Protein AF-A0A9X2E7C3-F1 (afdb_monomer_lite)

Structure (mmCIF, N/CA/C/O backbone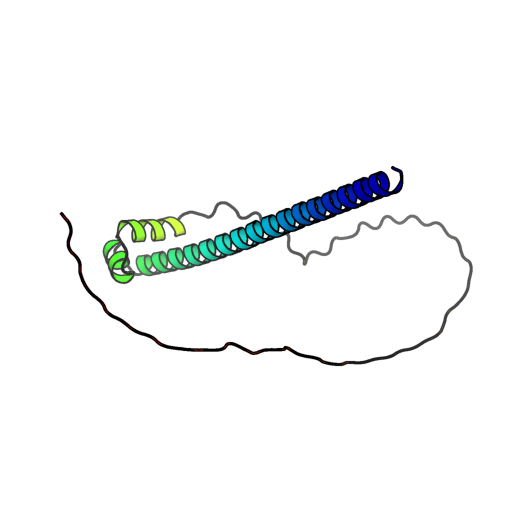):
data_AF-A0A9X2E7C3-F1
#
_entry.id   AF-A0A9X2E7C3-F1
#
loop_
_atom_site.group_PDB
_atom_site.id
_atom_site.type_symbol
_atom_site.label_atom_id
_atom_site.label_alt_id
_atom_site.label_comp_id
_atom_site.label_asym_id
_atom_site.label_entity_id
_atom_site.label_seq_id
_atom_site.pdbx_PDB_ins_code
_atom_site.Cartn_x
_atom_site.Cartn_y
_atom_site.Cartn_z
_atom_site.occupancy
_atom_site.B_iso_or_equiv
_atom_site.auth_seq_id
_atom_site.auth_comp_id
_atom_site.auth_asym_id
_atom_site.auth_atom_id
_atom_site.pdbx_PDB_model_num
ATOM 1 N N . MET A 1 1 ? 36.078 7.962 -41.215 1.00 66.06 1 MET A N 1
ATOM 2 C CA . MET A 1 1 ? 34.659 8.381 -41.100 1.00 66.06 1 MET A CA 1
ATOM 3 C C . MET A 1 1 ? 33.688 7.210 -40.888 1.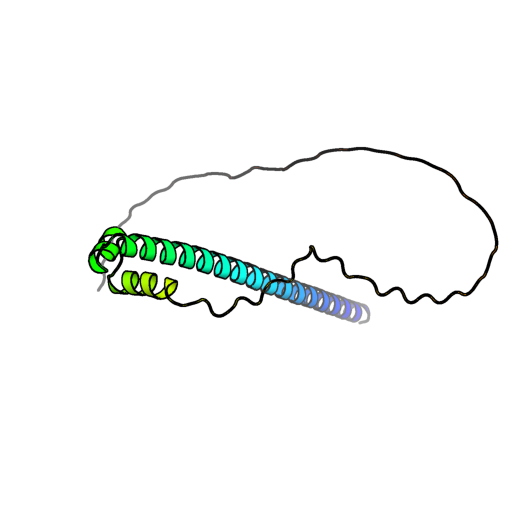00 66.06 1 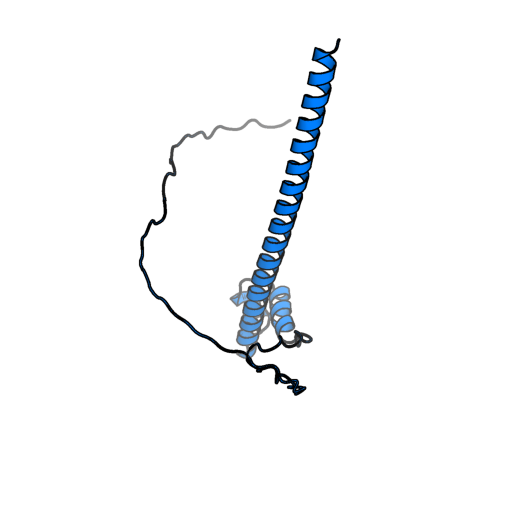MET A C 1
ATOM 5 O O . MET A 1 1 ? 33.026 7.190 -39.861 1.00 66.06 1 MET A O 1
ATOM 9 N N . LYS A 1 2 ? 33.654 6.184 -41.759 1.00 87.81 2 LYS A N 1
ATOM 10 C CA . LYS A 1 2 ? 32.700 5.048 -41.667 1.00 87.81 2 LYS A CA 1
ATOM 11 C C . LYS A 1 2 ? 32.696 4.280 -40.326 1.00 87.81 2 LYS A C 1
ATOM 13 O O . LYS A 1 2 ? 31.639 3.864 -39.873 1.00 87.81 2 LYS A O 1
ATOM 18 N N . ALA A 1 3 ? 33.849 4.109 -39.670 1.00 92.56 3 ALA A N 1
ATOM 19 C CA . ALA A 1 3 ? 33.927 3.402 -38.384 1.00 92.56 3 ALA A CA 1
ATOM 20 C C . ALA A 1 3 ? 33.250 4.161 -37.226 1.00 92.56 3 ALA A C 1
ATOM 22 O O . ALA A 1 3 ? 32.515 3.556 -36.455 1.00 92.56 3 ALA A O 1
ATOM 23 N N . ARG A 1 4 ? 33.434 5.488 -37.149 1.00 96.25 4 ARG A N 1
ATOM 24 C CA . ARG A 1 4 ? 32.830 6.338 -36.106 1.00 96.25 4 ARG A CA 1
ATOM 25 C C . ARG A 1 4 ? 31.307 6.416 -36.232 1.00 96.25 4 ARG A C 1
ATOM 27 O O . ARG A 1 4 ? 30.621 6.399 -35.223 1.00 96.25 4 ARG A O 1
ATOM 34 N N . VAL A 1 5 ? 30.787 6.427 -37.461 1.00 96.31 5 VAL A N 1
ATOM 35 C CA . VAL A 1 5 ? 29.336 6.396 -37.722 1.00 96.31 5 VAL A CA 1
ATOM 36 C C . VAL A 1 5 ? 28.714 5.076 -37.251 1.00 96.31 5 VAL A C 1
ATOM 38 O O . VAL A 1 5 ? 27.672 5.083 -36.605 1.00 96.31 5 VAL A O 1
ATOM 41 N N . ARG A 1 6 ? 29.370 3.934 -37.505 1.00 96.75 6 ARG A N 1
ATOM 42 C CA . ARG A 1 6 ? 28.900 2.636 -36.987 1.00 96.75 6 ARG A CA 1
ATOM 43 C C . ARG A 1 6 ? 28.908 2.587 -35.463 1.00 96.75 6 ARG A C 1
ATOM 45 O O . ARG A 1 6 ? 27.967 2.061 -34.882 1.00 96.75 6 ARG A O 1
ATOM 52 N N . GLU A 1 7 ? 29.947 3.136 -34.841 1.00 97.44 7 GLU A N 1
ATOM 53 C CA . GLU A 1 7 ? 30.038 3.203 -33.382 1.00 97.44 7 GLU A CA 1
ATOM 54 C C . GLU A 1 7 ? 28.918 4.059 -32.787 1.00 97.44 7 GLU A C 1
ATOM 56 O O . GLU A 1 7 ? 28.242 3.628 -31.860 1.00 97.44 7 GLU A O 1
ATOM 61 N N . PHE A 1 8 ? 28.640 5.217 -33.390 1.00 97.75 8 PHE A N 1
ATOM 62 C CA . PHE A 1 8 ? 27.513 6.062 -33.001 1.00 97.75 8 PHE A CA 1
ATOM 63 C C . PHE A 1 8 ? 26.176 5.307 -33.055 1.00 97.75 8 PHE A C 1
ATOM 65 O O . PHE A 1 8 ? 25.425 5.328 -32.084 1.00 97.75 8 PHE A O 1
ATOM 72 N N . HIS A 1 9 ? 25.890 4.586 -34.146 1.00 98.31 9 HIS A N 1
ATOM 73 C CA . HIS A 1 9 ? 24.648 3.813 -34.253 1.00 98.31 9 HIS A CA 1
ATOM 74 C C . HIS A 1 9 ? 24.562 2.669 -33.238 1.00 98.31 9 HIS A C 1
ATOM 76 O O . HIS A 1 9 ? 23.483 2.412 -32.708 1.00 98.31 9 HIS A O 1
ATOM 82 N N . ARG A 1 10 ? 25.681 1.998 -32.942 1.00 98.31 10 ARG A N 1
ATOM 83 C CA . ARG A 1 10 ? 25.733 0.958 -31.904 1.00 98.31 10 ARG A CA 1
ATOM 84 C C . ARG A 1 10 ? 25.452 1.535 -30.524 1.00 98.31 10 ARG A C 1
ATOM 86 O O . ARG A 1 10 ? 24.612 0.993 -29.815 1.00 98.31 10 ARG A O 1
ATOM 93 N N . ALA A 1 11 ? 26.105 2.640 -30.173 1.00 97.94 11 ALA A N 1
ATOM 94 C CA . ALA A 1 11 ? 25.882 3.325 -28.905 1.00 97.94 11 ALA A CA 1
ATOM 95 C C . ALA A 1 11 ? 24.430 3.805 -28.779 1.00 97.94 11 ALA A C 1
ATOM 97 O O . ALA A 1 11 ? 23.796 3.590 -27.752 1.00 97.94 11 ALA A O 1
ATOM 98 N N . TRP A 1 12 ? 23.871 4.380 -29.846 1.00 98.44 12 TRP A N 1
ATOM 99 C CA . TRP A 1 12 ? 22.472 4.798 -29.876 1.00 98.44 12 TRP A CA 1
ATOM 100 C C . TRP A 1 12 ? 21.510 3.621 -29.654 1.00 98.44 12 TRP A C 1
ATOM 102 O O . TRP A 1 12 ? 20.621 3.710 -28.809 1.00 98.44 12 TRP A O 1
ATOM 112 N N . ALA A 1 13 ? 21.718 2.496 -30.347 1.00 98.31 13 ALA A N 1
ATOM 113 C CA . ALA A 1 13 ? 20.899 1.297 -30.173 1.00 98.31 13 ALA A CA 1
ATOM 1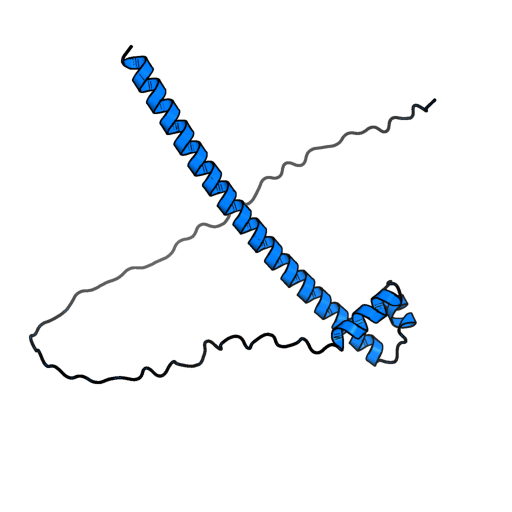14 C C . ALA A 1 13 ? 21.029 0.706 -28.759 1.00 98.31 13 ALA A C 1
ATOM 116 O O . ALA A 1 13 ? 20.032 0.283 -28.176 1.00 98.31 13 ALA A O 1
ATOM 117 N N . ALA A 1 14 ? 22.235 0.720 -28.185 1.00 98.44 14 ALA A N 1
ATOM 118 C CA . ALA A 1 14 ? 22.469 0.276 -26.815 1.00 98.44 14 ALA A CA 1
ATOM 119 C C . ALA A 1 14 ? 21.731 1.158 -25.795 1.00 98.44 14 ALA A C 1
ATOM 121 O O . ALA A 1 14 ? 21.075 0.629 -24.902 1.00 98.44 14 ALA A O 1
ATOM 122 N N . ILE A 1 15 ? 21.769 2.486 -25.956 1.00 98.31 15 ILE A N 1
ATOM 123 C CA . ILE A 1 15 ? 21.027 3.423 -25.096 1.00 98.31 15 ILE A CA 1
ATOM 124 C C . ILE A 1 15 ? 19.522 3.176 -25.202 1.00 98.31 15 ILE A C 1
ATOM 126 O O . ILE A 1 15 ? 18.839 3.120 -24.180 1.00 98.31 15 ILE A O 1
ATOM 130 N N . ALA A 1 16 ? 19.004 3.006 -26.421 1.00 98.44 16 ALA A N 1
ATOM 131 C CA . ALA A 1 16 ? 17.589 2.724 -26.635 1.00 98.44 16 ALA A CA 1
ATOM 132 C C . ALA A 1 16 ? 17.163 1.428 -25.929 1.00 98.44 16 ALA A C 1
ATOM 134 O O . ALA A 1 16 ? 16.156 1.421 -25.225 1.00 98.44 16 ALA A O 1
ATOM 135 N N . LEU A 1 17 ? 17.965 0.364 -26.043 1.00 98.56 17 LEU A N 1
ATOM 136 C CA . LEU A 1 17 ? 17.699 -0.911 -25.380 1.00 98.56 17 LEU A CA 1
ATOM 137 C C . LEU A 1 17 ? 17.697 -0.782 -23.853 1.00 98.56 17 LEU A C 1
ATOM 139 O O . LEU A 1 17 ? 16.779 -1.277 -23.201 1.00 98.56 17 LEU A O 1
ATOM 143 N N . VAL A 1 18 ? 18.702 -0.108 -23.284 1.00 98.56 18 VAL A N 1
ATOM 144 C CA . VAL A 1 18 ? 18.770 0.132 -21.835 1.00 98.56 18 VAL A CA 1
ATOM 145 C C . VAL A 1 18 ? 17.538 0.900 -21.370 1.00 98.56 18 VAL A C 1
ATOM 147 O O . VAL A 1 18 ? 16.912 0.493 -20.399 1.00 98.56 18 VAL A O 1
ATOM 150 N N . ARG A 1 19 ? 17.133 1.950 -22.091 1.00 98.62 19 ARG A N 1
ATOM 151 C CA . ARG A 1 19 ? 15.951 2.741 -21.734 1.00 98.62 19 ARG A CA 1
ATOM 152 C C . ARG A 1 19 ? 14.669 1.914 -21.762 1.00 98.62 19 ARG A C 1
ATOM 154 O O . ARG A 1 19 ? 13.923 1.950 -20.796 1.00 98.62 19 ARG A O 1
ATOM 161 N N . THR A 1 20 ? 14.451 1.118 -22.809 1.00 98.56 20 THR A N 1
ATOM 162 C CA . THR A 1 20 ? 13.288 0.220 -22.881 1.00 98.56 20 THR A CA 1
ATOM 163 C C . THR A 1 20 ? 13.267 -0.794 -21.739 1.00 98.56 20 THR A C 1
ATOM 165 O O . THR A 1 20 ? 12.196 -1.105 -21.225 1.00 98.56 20 THR A O 1
ATOM 168 N N . ASN A 1 21 ? 14.427 -1.315 -21.333 1.00 98.50 21 ASN A N 1
ATOM 169 C CA . ASN A 1 21 ? 14.500 -2.220 -20.188 1.00 98.50 21 ASN A CA 1
ATOM 170 C C . ASN A 1 21 ? 14.195 -1.489 -18.877 1.00 98.50 21 ASN A C 1
ATOM 172 O O . ASN A 1 21 ? 13.374 -1.980 -18.116 1.00 98.50 21 ASN A O 1
ATOM 176 N N . CYS A 1 22 ? 14.757 -0.299 -18.654 1.00 98.38 22 CYS A N 1
ATOM 177 C CA . CYS A 1 22 ? 14.430 0.507 -17.478 1.00 98.38 22 CYS A CA 1
ATOM 178 C C . CYS A 1 22 ? 12.938 0.847 -17.406 1.00 98.38 22 CYS A C 1
ATOM 180 O O . CYS A 1 22 ? 12.342 0.702 -16.346 1.00 98.38 22 CYS A O 1
ATOM 182 N N . ASP A 1 23 ? 12.325 1.259 -18.518 1.00 98.62 23 ASP A N 1
ATOM 183 C CA . ASP A 1 23 ? 10.896 1.587 -18.559 1.00 98.62 23 ASP A CA 1
ATOM 184 C C . ASP A 1 23 ? 10.034 0.357 -18.216 1.00 98.62 23 ASP A C 1
ATOM 186 O O . ASP A 1 23 ? 9.048 0.472 -17.489 1.00 98.62 23 ASP A O 1
ATOM 190 N N . ARG A 1 24 ? 10.432 -0.836 -18.686 1.00 98.62 24 ARG A N 1
ATOM 191 C CA . ARG A 1 24 ? 9.777 -2.101 -18.321 1.00 98.62 24 ARG A CA 1
ATOM 192 C C . ARG A 1 24 ? 9.945 -2.415 -16.835 1.00 98.62 24 ARG A C 1
ATOM 194 O O . ARG A 1 24 ? 8.958 -2.703 -16.171 1.00 98.62 24 ARG A O 1
ATOM 201 N N . ASP A 1 25 ? 11.167 -2.335 -16.320 1.00 98.62 25 ASP A N 1
ATOM 202 C CA . ASP A 1 25 ? 11.463 -2.651 -14.921 1.00 98.62 25 ASP A CA 1
ATOM 203 C C . ASP A 1 25 ? 10.723 -1.698 -13.969 1.00 98.62 25 ASP A C 1
ATOM 205 O O . ASP A 1 25 ? 10.206 -2.126 -12.938 1.00 98.62 25 ASP A O 1
ATOM 209 N N . ILE A 1 26 ? 10.625 -0.413 -14.328 1.00 98.62 26 ILE A N 1
ATOM 210 C CA . ILE A 1 26 ? 9.837 0.578 -13.586 1.00 98.62 26 ILE A CA 1
ATOM 211 C C . ILE A 1 26 ? 8.362 0.180 -13.581 1.00 98.62 26 ILE A C 1
ATOM 213 O O . ILE A 1 26 ? 7.772 0.113 -12.505 1.00 98.62 26 ILE A O 1
ATOM 217 N N . ALA A 1 27 ? 7.782 -0.140 -14.741 1.00 98.50 27 ALA A N 1
ATOM 218 C CA . ALA A 1 27 ? 6.383 -0.555 -14.824 1.00 98.50 27 ALA A CA 1
ATOM 219 C C . ALA A 1 27 ? 6.101 -1.812 -13.977 1.00 98.50 27 ALA A C 1
ATOM 221 O O . ALA A 1 27 ? 5.113 -1.862 -13.242 1.00 98.50 27 ALA A O 1
ATOM 222 N N . ASP A 1 28 ? 6.998 -2.800 -14.010 1.00 98.56 28 ASP A N 1
ATOM 223 C CA . ASP A 1 28 ? 6.883 -4.022 -13.209 1.00 98.56 28 ASP A CA 1
ATOM 224 C C . AS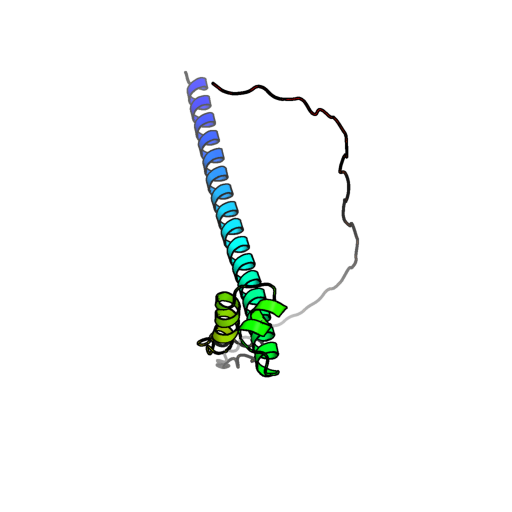P A 1 28 ? 6.971 -3.733 -11.700 1.00 98.56 28 ASP A C 1
ATOM 226 O O . ASP A 1 28 ? 6.249 -4.332 -10.896 1.00 98.56 28 ASP A O 1
ATOM 230 N N . LEU A 1 29 ? 7.854 -2.820 -11.283 1.00 98.69 29 LEU A N 1
ATOM 231 C CA . LEU A 1 29 ? 7.983 -2.413 -9.882 1.00 98.69 29 LEU A CA 1
ATOM 232 C C . LEU A 1 29 ? 6.768 -1.617 -9.404 1.00 98.69 29 LEU A C 1
ATOM 234 O O . LEU A 1 29 ? 6.281 -1.864 -8.300 1.00 98.69 29 LEU A O 1
ATOM 238 N N . GLU A 1 30 ? 6.252 -0.698 -10.216 1.00 98.75 30 GLU A N 1
ATOM 239 C CA . GLU A 1 30 ? 5.037 0.060 -9.908 1.00 98.75 30 GLU A CA 1
ATOM 240 C C . GLU A 1 30 ? 3.833 -0.869 -9.728 1.00 98.75 30 GLU A C 1
ATOM 242 O O . GLU A 1 30 ? 3.088 -0.726 -8.753 1.00 98.75 30 GLU A O 1
ATOM 247 N N . GLN A 1 31 ? 3.696 -1.876 -10.594 1.00 98.50 31 GLN A N 1
ATOM 248 C CA . GLN A 1 31 ? 2.659 -2.898 -10.479 1.00 98.50 31 GLN A CA 1
ATOM 249 C C . GLN A 1 31 ? 2.781 -3.687 -9.166 1.00 98.50 31 GLN A C 1
ATOM 251 O O . GLN A 1 31 ? 1.805 -3.810 -8.424 1.00 98.50 31 GLN A O 1
ATOM 256 N N . LYS A 1 32 ? 3.987 -4.149 -8.810 1.00 98.50 32 LYS A N 1
ATOM 257 C CA . LYS A 1 32 ? 4.229 -4.857 -7.537 1.00 98.50 32 LYS A CA 1
ATOM 258 C C . LYS A 1 32 ? 3.925 -3.987 -6.320 1.00 98.50 32 LYS A C 1
ATOM 260 O O . LYS A 1 32 ? 3.342 -4.462 -5.347 1.00 98.50 32 LYS A O 1
ATOM 265 N N . ILE A 1 33 ? 4.303 -2.709 -6.358 1.00 97.88 33 ILE A N 1
ATOM 266 C CA . ILE A 1 33 ? 3.992 -1.758 -5.284 1.00 97.88 33 ILE A CA 1
ATOM 267 C C . ILE A 1 33 ? 2.476 -1.607 -5.136 1.00 97.88 33 ILE A C 1
ATOM 269 O O . ILE A 1 33 ? 1.973 -1.595 -4.010 1.00 97.88 33 ILE A O 1
ATOM 273 N N . ALA A 1 34 ? 1.744 -1.497 -6.246 1.00 98.25 34 ALA A N 1
ATOM 274 C CA . ALA A 1 34 ? 0.290 -1.394 -6.224 1.00 98.25 34 ALA A CA 1
ATOM 275 C C . ALA A 1 34 ? -0.362 -2.647 -5.616 1.00 98.25 34 ALA A C 1
ATOM 277 O O . ALA A 1 34 ? -1.225 -2.523 -4.746 1.00 98.25 34 ALA A O 1
ATOM 278 N N . GLU A 1 35 ? 0.092 -3.838 -6.005 1.00 98.44 35 GLU A N 1
ATOM 279 C CA . GLU A 1 35 ? -0.394 -5.118 -5.475 1.00 98.44 35 GLU A CA 1
ATOM 280 C C . GLU A 1 35 ? -0.153 -5.251 -3.968 1.00 98.44 35 GLU A C 1
ATOM 282 O O . GLU A 1 35 ? -1.090 -5.515 -3.213 1.00 98.44 35 GLU A O 1
ATOM 287 N N . ILE A 1 36 ? 1.073 -4.985 -3.506 1.00 98.44 36 ILE A N 1
ATOM 288 C CA . ILE A 1 36 ? 1.423 -5.056 -2.080 1.00 98.44 36 ILE A CA 1
ATOM 289 C C . ILE A 1 36 ? 0.599 -4.052 -1.267 1.00 98.44 36 ILE A C 1
ATOM 291 O O . ILE A 1 36 ? 0.102 -4.384 -0.191 1.00 98.44 36 ILE A O 1
ATOM 295 N N . ARG A 1 37 ? 0.400 -2.829 -1.776 1.00 98.31 37 ARG A N 1
ATOM 296 C CA . ARG A 1 37 ? -0.453 -1.827 -1.115 1.00 98.31 37 ARG A CA 1
ATOM 297 C C . ARG A 1 37 ? -1.903 -2.290 -1.016 1.00 98.31 37 ARG A C 1
ATOM 299 O O . ARG A 1 37 ? -2.517 -2.100 0.031 1.00 98.31 37 ARG A O 1
ATOM 306 N N . ALA A 1 38 ? -2.444 -2.893 -2.073 1.00 97.94 38 ALA A N 1
ATOM 307 C CA . ALA A 1 38 ? -3.804 -3.422 -2.071 1.00 97.94 38 ALA A CA 1
ATOM 308 C C . ALA A 1 38 ? -3.962 -4.572 -1.064 1.00 97.94 38 ALA A C 1
ATOM 310 O O . ALA A 1 38 ? -4.935 -4.591 -0.307 1.00 97.94 38 ALA A O 1
ATOM 311 N N . GLN A 1 39 ? -2.988 -5.483 -1.001 1.00 98.00 39 GLN A N 1
ATOM 312 C CA . GLN A 1 39 ? -2.973 -6.566 -0.019 1.00 98.00 39 GLN A CA 1
ATOM 313 C C . GLN A 1 39 ? -2.910 -6.021 1.414 1.00 98.00 39 GLN A C 1
ATOM 315 O O . GLN A 1 39 ? -3.755 -6.368 2.237 1.00 98.00 39 GLN A O 1
ATOM 320 N N . ALA A 1 40 ? -1.972 -5.117 1.700 1.00 97.38 40 ALA A N 1
ATOM 321 C CA . ALA A 1 40 ? -1.830 -4.518 3.025 1.00 97.38 40 ALA A CA 1
ATOM 322 C C . ALA A 1 40 ? -3.098 -3.760 3.452 1.00 97.38 40 ALA A C 1
ATOM 324 O O . ALA A 1 40 ? -3.539 -3.880 4.593 1.00 97.38 40 ALA A O 1
ATOM 325 N N . ALA A 1 41 ? -3.731 -3.020 2.536 1.00 96.69 41 ALA A N 1
ATOM 326 C CA . ALA A 1 41 ? -5.001 -2.352 2.809 1.00 96.69 41 ALA A CA 1
ATOM 327 C C . ALA A 1 41 ? -6.110 -3.356 3.168 1.00 96.69 41 ALA A C 1
ATOM 329 O O . ALA A 1 41 ? -6.843 -3.144 4.134 1.00 96.69 41 ALA A O 1
ATOM 330 N N . ALA A 1 42 ? -6.202 -4.476 2.443 1.00 96.69 42 ALA A N 1
ATOM 331 C CA . ALA A 1 42 ? -7.173 -5.528 2.730 1.00 96.69 42 ALA A CA 1
ATOM 332 C C . ALA A 1 42 ? -6.930 -6.204 4.093 1.00 96.69 42 ALA A C 1
ATOM 334 O O . ALA A 1 42 ? -7.891 -6.487 4.816 1.00 96.69 42 ALA A O 1
ATOM 335 N N . GLU A 1 43 ? -5.669 -6.436 4.461 1.00 97.56 43 GLU A N 1
ATOM 336 C CA . GLU A 1 43 ? -5.276 -6.983 5.765 1.00 97.56 43 GLU A CA 1
ATOM 337 C C . GLU A 1 43 ? -5.609 -6.011 6.905 1.00 97.56 43 GLU A C 1
ATOM 339 O O . GLU A 1 43 ? -6.257 -6.403 7.879 1.00 97.56 43 GLU A O 1
ATOM 344 N N . ILE A 1 44 ? -5.275 -4.725 6.755 1.00 95.00 44 ILE A N 1
ATOM 345 C CA . ILE A 1 44 ? -5.644 -3.665 7.708 1.00 95.00 44 ILE A CA 1
ATOM 346 C C . ILE A 1 44 ? -7.165 -3.606 7.879 1.00 95.00 44 ILE A C 1
ATOM 348 O O . ILE A 1 44 ? -7.666 -3.570 9.003 1.00 95.00 44 ILE A O 1
ATOM 352 N N . ASP A 1 45 ? -7.927 -3.647 6.789 1.00 94.38 45 ASP A N 1
ATOM 353 C CA . ASP A 1 45 ? -9.388 -3.656 6.849 1.00 94.38 45 ASP A CA 1
ATOM 354 C C . ASP A 1 45 ? -9.953 -4.917 7.501 1.00 94.38 45 ASP A C 1
ATOM 356 O O . ASP A 1 45 ? -11.020 -4.871 8.120 1.00 94.38 45 ASP A O 1
ATOM 360 N N . ASN A 1 46 ? -9.273 -6.055 7.373 1.00 95.44 46 ASN A N 1
ATOM 361 C CA . ASN A 1 46 ? -9.633 -7.267 8.093 1.00 95.44 46 ASN A CA 1
ATOM 362 C C . ASN A 1 46 ? -9.406 -7.109 9.599 1.00 95.44 46 ASN A C 1
ATOM 364 O O . ASN A 1 46 ? -10.332 -7.341 10.376 1.00 95.44 46 ASN A O 1
ATOM 368 N N . HIS A 1 47 ? -8.228 -6.644 10.013 1.00 95.69 47 HIS A N 1
ATOM 369 C CA . HIS A 1 47 ? -7.928 -6.402 11.425 1.00 95.69 47 HIS A CA 1
ATOM 370 C C . HIS A 1 47 ? -8.859 -5.356 12.042 1.00 95.69 47 HIS A C 1
ATOM 372 O O . HIS A 1 47 ? -9.392 -5.583 13.125 1.00 95.69 47 HIS A O 1
ATOM 378 N N . ASN A 1 48 ? -9.155 -4.274 11.321 1.00 92.12 48 ASN A N 1
ATOM 379 C CA . ASN A 1 48 ? -10.111 -3.255 11.753 1.00 92.12 48 ASN A CA 1
ATOM 380 C C . ASN A 1 48 ? -11.515 -3.831 11.983 1.00 92.12 48 ASN A C 1
ATOM 382 O O . ASN A 1 48 ? -12.190 -3.441 12.934 1.00 92.12 48 ASN A O 1
ATOM 386 N N . ARG A 1 49 ? -11.972 -4.754 11.124 1.00 91.88 49 ARG A N 1
ATOM 387 C CA . ARG A 1 49 ? -13.261 -5.444 11.303 1.00 91.88 49 ARG A CA 1
ATOM 388 C C . ARG A 1 49 ? -13.248 -6.349 12.530 1.00 91.88 49 ARG A C 1
ATOM 390 O O . ARG A 1 49 ? -14.188 -6.304 13.313 1.00 91.88 49 ARG A O 1
ATOM 397 N N . VAL A 1 50 ? -12.178 -7.120 12.723 1.00 95.06 50 VAL A N 1
ATOM 398 C CA . VAL A 1 50 ? -12.017 -7.978 13.908 1.00 95.06 50 VAL A CA 1
ATOM 399 C C . VAL A 1 50 ? -12.014 -7.144 15.194 1.00 95.06 50 VAL A C 1
ATOM 401 O O . VAL A 1 50 ? -12.711 -7.491 16.143 1.00 95.06 50 VAL A O 1
ATOM 404 N N . GLN A 1 51 ? -11.298 -6.017 15.216 1.00 93.69 51 GLN A N 1
ATOM 405 C CA . GLN A 1 51 ? -11.273 -5.102 16.363 1.00 93.69 51 GLN A CA 1
ATOM 406 C C . GLN A 1 51 ? -12.642 -4.476 16.643 1.00 93.69 51 GLN A C 1
ATOM 408 O O . GLN A 1 51 ? -13.065 -4.428 17.796 1.00 93.69 51 GLN A O 1
ATOM 413 N N . ALA A 1 52 ? -13.351 -4.021 15.606 1.00 92.25 52 ALA A N 1
ATOM 414 C CA . ALA A 1 52 ? -14.689 -3.454 15.756 1.00 92.25 52 ALA A CA 1
ATOM 415 C C . ALA A 1 52 ? -15.679 -4.480 16.331 1.00 92.25 52 ALA A C 1
ATOM 417 O O . ALA A 1 52 ? -16.383 -4.172 17.292 1.00 92.25 52 ALA A O 1
ATOM 418 N N . ALA A 1 53 ? -15.664 -5.712 15.811 1.00 90.31 53 ALA A N 1
ATOM 419 C CA . ALA A 1 53 ? -16.497 -6.803 16.308 1.00 90.31 53 ALA A CA 1
ATOM 420 C C . ALA A 1 53 ? -16.167 -7.162 17.769 1.00 90.31 53 ALA A C 1
ATOM 422 O O . ALA A 1 53 ? -17.070 -7.354 18.581 1.00 90.31 53 ALA A O 1
ATOM 423 N N . ALA A 1 54 ? -14.881 -7.201 18.136 1.00 91.88 54 ALA A N 1
ATOM 424 C CA . ALA A 1 54 ? -14.461 -7.444 19.515 1.00 91.88 54 ALA A CA 1
ATOM 425 C C . ALA A 1 54 ? -14.941 -6.332 20.467 1.00 91.88 54 ALA A C 1
ATOM 427 O O . ALA A 1 54 ? -15.524 -6.626 21.510 1.00 91.88 54 ALA A O 1
ATOM 428 N N . ALA A 1 55 ? -14.773 -5.060 20.091 1.00 91.69 55 ALA A N 1
ATOM 429 C CA . ALA A 1 55 ? -15.249 -3.923 20.883 1.00 91.69 55 ALA A CA 1
ATOM 430 C C . ALA A 1 55 ? -16.781 -3.929 21.045 1.00 91.69 55 ALA A C 1
ATOM 432 O O . ALA A 1 55 ? -17.294 -3.679 22.138 1.00 91.69 55 ALA A O 1
ATOM 433 N N . ALA A 1 56 ? -17.523 -4.267 19.985 1.00 89.75 56 ALA A N 1
ATOM 434 C CA . ALA A 1 56 ? -18.976 -4.411 20.035 1.00 89.75 56 ALA A CA 1
ATOM 435 C C . ALA A 1 56 ? -19.415 -5.569 20.949 1.00 89.75 56 ALA A C 1
ATOM 437 O O . ALA A 1 56 ? -20.347 -5.409 21.740 1.00 89.75 56 ALA A O 1
ATOM 438 N N . ALA A 1 57 ? -18.714 -6.707 20.908 1.00 91.50 57 ALA A N 1
ATOM 439 C CA . ALA A 1 57 ? -18.978 -7.846 21.787 1.00 91.50 57 ALA A CA 1
ATOM 440 C C . ALA A 1 57 ? -18.725 -7.521 23.269 1.00 91.50 57 ALA A C 1
ATOM 442 O O . ALA A 1 57 ? -19.491 -7.965 24.125 1.00 91.50 57 ALA A O 1
ATOM 443 N N . ILE A 1 58 ? -17.704 -6.716 23.585 1.00 91.31 58 ILE A N 1
ATOM 444 C CA . ILE A 1 58 ? -17.471 -6.213 24.949 1.00 91.31 58 ILE A CA 1
ATOM 445 C C . ILE A 1 58 ? -18.620 -5.282 25.351 1.00 91.31 58 ILE A C 1
ATOM 447 O O . ILE A 1 58 ? -19.249 -5.492 26.384 1.00 91.31 58 ILE A O 1
ATOM 451 N N . ARG A 1 59 ? -18.989 -4.309 24.508 1.00 91.56 59 ARG A N 1
ATOM 452 C CA . ARG A 1 59 ? -20.120 -3.401 24.780 1.00 91.56 59 ARG A CA 1
ATOM 453 C C . ARG A 1 59 ? -21.432 -4.156 25.038 1.00 91.56 59 ARG A C 1
ATOM 455 O O . ARG A 1 59 ? -22.221 -3.752 25.894 1.00 91.56 59 ARG A O 1
ATOM 462 N N . ALA A 1 60 ? -21.661 -5.272 24.345 1.00 91.25 60 ALA A N 1
ATOM 463 C CA . ALA A 1 60 ? -22.833 -6.124 24.544 1.00 91.25 60 ALA A CA 1
ATOM 464 C C . ALA A 1 60 ? -22.891 -6.774 25.944 1.00 91.25 60 ALA A C 1
ATOM 466 O O . ALA A 1 60 ? -23.983 -7.053 26.439 1.00 91.25 60 ALA A O 1
ATOM 467 N N . GLN A 1 61 ? -21.751 -6.935 26.625 1.00 93.44 61 GLN A N 1
ATOM 468 C CA . GLN A 1 61 ? -21.653 -7.438 28.004 1.00 93.44 61 GLN A CA 1
ATOM 469 C C . GLN A 1 61 ? -21.949 -6.364 29.068 1.00 93.44 61 GLN A C 1
ATOM 471 O O . GLN A 1 61 ? -21.631 -6.553 30.236 1.00 93.44 61 GLN A O 1
ATOM 476 N N . ARG A 1 62 ? -22.613 -5.263 28.682 1.00 89.69 62 ARG A N 1
ATOM 477 C CA . ARG A 1 62 ? -23.034 -4.132 29.535 1.00 89.69 62 ARG A CA 1
ATOM 478 C C . ARG A 1 62 ? -21.931 -3.161 29.969 1.00 89.69 62 ARG A C 1
ATOM 480 O O . ARG A 1 62 ? -22.268 -2.209 30.665 1.00 89.69 62 ARG A O 1
ATOM 487 N N . TYR A 1 63 ? -20.698 -3.313 29.488 1.00 90.19 63 TYR A N 1
ATOM 488 C CA . TYR A 1 63 ? -19.644 -2.313 29.699 1.00 90.19 63 TYR A CA 1
ATOM 489 C C . TYR A 1 63 ? -20.001 -0.967 29.059 1.00 90.19 63 TYR A C 1
ATOM 491 O O . TYR A 1 63 ? -20.568 -0.953 27.962 1.00 90.19 63 TYR A O 1
ATOM 499 N N . THR A 1 64 ? -19.691 0.159 29.700 1.00 93.38 64 THR A N 1
ATOM 500 C CA . THR A 1 64 ? -19.846 1.509 29.125 1.00 93.38 64 THR A CA 1
ATOM 501 C C . THR A 1 64 ? -18.813 1.795 28.031 1.00 93.38 64 THR A C 1
ATOM 503 O O . THR A 1 64 ? -17.886 1.020 27.818 1.00 93.38 64 THR A O 1
ATOM 506 N N . GLU A 1 65 ? -18.985 2.884 27.274 1.00 92.31 65 GLU A N 1
ATOM 507 C CA . GLU A 1 65 ? -17.977 3.272 26.271 1.00 92.31 65 GLU A CA 1
ATOM 508 C C . GLU A 1 65 ? -16.653 3.663 26.941 1.00 92.31 65 GLU A C 1
ATOM 510 O O . GLU A 1 65 ? -15.592 3.411 26.377 1.00 92.31 65 GLU A O 1
ATOM 515 N N . GLU A 1 66 ? -16.721 4.224 28.149 1.00 94.56 66 GLU A N 1
ATOM 516 C CA . GLU A 1 66 ? -15.582 4.550 29.005 1.00 94.56 66 GLU A CA 1
ATOM 517 C C . GLU A 1 66 ? -14.875 3.284 29.496 1.00 94.56 66 GLU A C 1
ATOM 519 O O . GLU A 1 66 ? -13.676 3.153 29.299 1.00 94.56 66 GLU A O 1
ATOM 524 N N . GLU A 1 67 ? -15.611 2.300 30.023 1.00 93.75 67 GLU A N 1
ATOM 525 C CA . GLU A 1 67 ? -15.023 1.031 30.476 1.00 93.75 67 GLU A CA 1
ATOM 526 C C . GLU A 1 67 ? -14.401 0.233 29.320 1.00 93.75 67 GLU A C 1
ATOM 528 O O . GLU A 1 67 ? -13.363 -0.404 29.485 1.00 93.75 67 GLU A O 1
ATOM 533 N N . VAL A 1 68 ? -15.009 0.274 28.127 1.00 92.69 68 VAL A N 1
ATOM 534 C CA . VAL A 1 68 ? -14.423 -0.317 26.912 1.00 92.69 68 VAL A CA 1
ATOM 535 C C . VAL A 1 68 ? -13.142 0.420 26.516 1.00 92.69 68 VAL A C 1
ATOM 537 O O . VAL A 1 68 ? -12.185 -0.219 26.085 1.00 92.69 68 VAL A O 1
ATOM 540 N N . ALA A 1 69 ? -13.119 1.748 26.631 1.00 94.56 69 ALA A N 1
ATOM 541 C CA . ALA A 1 69 ? -11.947 2.556 26.317 1.00 94.56 69 ALA A CA 1
ATOM 542 C C . ALA A 1 69 ? -10.786 2.261 27.274 1.00 94.56 69 ALA A C 1
ATOM 544 O O . ALA A 1 69 ? -9.675 2.019 26.807 1.00 94.56 69 ALA A O 1
ATOM 545 N N . ASP A 1 70 ? -11.075 2.181 28.572 1.00 94.88 70 ASP A N 1
ATOM 546 C CA . ASP A 1 70 ? -10.106 1.826 29.607 1.00 94.88 70 ASP A CA 1
ATOM 547 C C . ASP A 1 70 ? -9.580 0.394 29.411 1.00 94.88 70 ASP A C 1
ATOM 549 O O . ASP A 1 70 ? -8.376 0.159 29.477 1.00 94.88 70 ASP A O 1
ATOM 553 N N . LEU A 1 71 ? -10.458 -0.571 29.101 1.00 94.44 71 LEU A N 1
ATOM 554 C CA . LEU A 1 71 ? -10.069 -1.969 28.875 1.00 94.44 71 LEU A CA 1
ATOM 555 C C . LEU A 1 71 ? -9.184 -2.154 27.634 1.00 94.44 71 LEU A C 1
ATOM 557 O O . LEU A 1 71 ? -8.310 -3.020 27.622 1.00 94.44 71 LEU A O 1
ATOM 561 N N . LEU A 1 72 ? -9.440 -1.383 26.576 1.00 93.62 72 LEU A N 1
ATOM 562 C CA . LEU A 1 72 ? -8.691 -1.452 25.321 1.00 93.62 72 LEU A CA 1
ATOM 563 C C . LEU A 1 72 ? -7.487 -0.496 25.284 1.00 93.62 72 LEU A C 1
ATOM 565 O O . LEU A 1 72 ? -6.794 -0.476 24.270 1.00 93.62 72 LEU A O 1
ATOM 569 N N . ASP A 1 73 ? -7.248 0.267 26.356 1.00 94.75 73 ASP A N 1
ATOM 570 C CA . ASP A 1 73 ? -6.217 1.311 26.454 1.00 94.75 73 ASP A CA 1
ATOM 571 C C . ASP A 1 73 ? -6.266 2.303 25.274 1.00 94.75 73 ASP A C 1
ATOM 573 O O . ASP A 1 73 ? -5.282 2.599 24.591 1.00 94.75 73 ASP A O 1
ATOM 577 N N . ILE A 1 74 ? -7.476 2.785 24.978 1.00 94.12 74 ILE A N 1
ATOM 578 C CA . ILE A 1 74 ? -7.757 3.752 23.911 1.00 94.12 74 ILE A CA 1
ATOM 579 C C . ILE A 1 74 ? -8.587 4.915 24.441 1.00 94.12 74 ILE A C 1
ATOM 581 O O . ILE A 1 74 ? -9.140 4.897 25.533 1.00 94.12 74 ILE A O 1
ATOM 585 N N . THR A 1 75 ? -8.746 5.953 23.625 1.00 94.69 75 THR A N 1
ATOM 586 C CA . THR A 1 75 ? -9.662 7.046 23.969 1.00 94.69 75 THR A CA 1
ATOM 587 C C . THR A 1 75 ? -11.128 6.612 23.844 1.00 94.69 75 THR A C 1
ATOM 589 O O . THR A 1 75 ? -11.489 5.863 22.933 1.00 94.69 75 THR A O 1
ATOM 592 N N . VAL A 1 76 ? -12.016 7.190 24.662 1.00 94.25 76 VAL A N 1
ATOM 593 C CA . VAL A 1 76 ? -13.483 6.987 24.565 1.00 94.25 76 VAL A CA 1
ATOM 594 C C . VAL A 1 76 ? -14.001 7.256 23.149 1.00 94.25 76 VAL A C 1
ATOM 596 O O . VAL A 1 76 ? -14.845 6.535 22.618 1.00 94.25 76 VAL A O 1
ATOM 599 N N . LYS A 1 77 ? -13.427 8.255 22.467 1.00 94.56 77 LYS A N 1
ATOM 600 C CA . LYS A 1 77 ? -13.743 8.560 21.068 1.00 94.56 77 LYS A CA 1
ATOM 601 C C . LYS A 1 77 ? -13.424 7.389 20.129 1.00 94.56 77 LYS A C 1
ATOM 603 O O . LYS A 1 77 ? -14.225 7.104 19.240 1.00 94.56 77 LYS A O 1
ATOM 608 N N . GLN A 1 78 ? -12.278 6.731 20.299 1.00 91.00 78 GLN A N 1
ATOM 609 C CA . GLN A 1 78 ? -11.893 5.564 19.497 1.00 91.00 78 GLN A CA 1
ATOM 610 C C . GLN A 1 78 ? -12.770 4.352 19.821 1.00 91.00 78 GLN A C 1
ATOM 612 O O . GLN A 1 78 ? -13.243 3.698 18.892 1.00 91.00 78 GLN A O 1
ATOM 617 N N . ALA A 1 79 ? -13.071 4.103 21.099 1.00 91.62 79 ALA A N 1
ATOM 618 C CA . ALA A 1 79 ? -13.995 3.043 21.509 1.00 91.62 79 ALA A CA 1
ATOM 619 C C . ALA A 1 79 ? -15.372 3.224 20.851 1.00 91.62 79 ALA A C 1
ATOM 621 O O . ALA A 1 79 ? -15.885 2.315 20.194 1.00 91.62 79 ALA A O 1
ATOM 622 N N . ARG A 1 80 ? -15.919 4.444 20.901 1.00 92.06 80 ARG A N 1
ATOM 623 C CA . ARG A 1 80 ? -17.172 4.797 20.226 1.00 92.06 80 ARG A CA 1
ATOM 624 C C . ARG A 1 80 ? -17.106 4.577 18.714 1.00 92.06 80 ARG A C 1
ATOM 626 O O . ARG A 1 80 ? -18.062 4.070 18.126 1.00 92.06 80 ARG A O 1
ATOM 633 N N . GLN A 1 81 ? -15.998 4.941 18.063 1.00 92.56 81 GLN A N 1
ATOM 634 C CA . GLN A 1 81 ? -15.805 4.709 16.626 1.00 92.56 81 GLN A CA 1
ATOM 635 C C . GLN A 1 81 ? -15.794 3.218 16.277 1.00 92.56 81 GLN A C 1
ATOM 637 O O . GLN A 1 81 ? -16.452 2.835 15.310 1.00 92.56 81 GLN A O 1
ATOM 642 N N . LEU A 1 82 ? -15.106 2.383 17.060 1.00 92.19 82 LEU A N 1
ATOM 643 C CA . LEU A 1 82 ? -15.066 0.931 16.864 1.00 92.19 82 LEU A CA 1
ATOM 644 C C . LEU A 1 82 ? -16.458 0.305 17.022 1.00 92.19 82 LEU A C 1
ATOM 646 O O . LEU A 1 82 ? -16.912 -0.396 16.119 1.00 92.19 82 LEU A O 1
ATOM 650 N N . ILE A 1 83 ? -17.177 0.645 18.096 1.00 89.94 83 ILE A N 1
ATOM 651 C CA . ILE A 1 83 ? -18.539 0.150 18.365 1.00 89.94 83 ILE A CA 1
ATOM 652 C C . ILE A 1 83 ? -19.518 0.590 17.262 1.00 89.94 83 ILE A C 1
ATOM 654 O O . ILE A 1 83 ? -20.375 -0.175 16.820 1.00 89.94 83 ILE A O 1
ATOM 658 N N . THR A 1 84 ? -19.400 1.827 16.777 1.00 88.75 84 THR A N 1
ATOM 659 C CA . THR A 1 84 ? -20.286 2.346 15.719 1.00 88.75 84 THR A CA 1
ATOM 660 C C . THR A 1 84 ? -19.964 1.741 14.347 1.00 88.75 84 THR A C 1
ATOM 662 O O . THR A 1 84 ? -20.855 1.623 13.505 1.00 88.75 84 THR A O 1
ATOM 665 N N . ARG A 1 85 ? -18.702 1.364 14.096 1.00 83.75 85 ARG A N 1
ATOM 666 C CA . ARG A 1 85 ? -18.252 0.793 12.816 1.00 83.75 85 ARG A CA 1
ATOM 667 C C . ARG A 1 85 ? -18.840 -0.595 12.563 1.00 83.75 85 ARG A C 1
ATOM 669 O O . ARG A 1 85 ? -19.163 -0.877 11.414 1.00 83.75 85 ARG A O 1
ATOM 676 N N . ASP A 1 86 ? -19.024 -1.403 13.605 1.00 73.69 86 ASP A N 1
ATOM 677 C CA . ASP A 1 86 ? -19.664 -2.726 13.510 1.00 73.69 86 ASP A CA 1
ATOM 678 C C . ASP A 1 86 ? -21.182 -2.626 13.253 1.00 73.69 86 ASP A C 1
ATOM 680 O O . ASP A 1 86 ? -21.753 -3.375 12.468 1.00 73.69 86 ASP A O 1
ATOM 684 N N . ASN A 1 87 ? -21.832 -1.604 13.823 1.00 61.41 87 ASN A N 1
ATOM 685 C CA . ASN A 1 87 ? -23.270 -1.361 13.657 1.00 61.41 87 ASN A CA 1
ATOM 686 C C . ASN A 1 87 ? -23.672 -0.800 12.280 1.00 61.41 87 ASN A C 1
ATOM 688 O O . ASN A 1 87 ? -24.864 -0.655 11.998 1.00 61.41 87 ASN A O 1
ATOM 692 N N . ARG A 1 88 ? -22.716 -0.451 11.407 1.00 61.25 88 ARG A N 1
ATOM 693 C CA . ARG A 1 88 ? -23.042 -0.075 10.027 1.00 61.25 88 ARG A CA 1
ATOM 694 C C . ARG A 1 88 ? -23.168 -1.345 9.190 1.00 61.25 88 ARG A C 1
ATOM 696 O O . ARG A 1 88 ? -22.165 -2.041 9.037 1.00 61.25 88 ARG A O 1
ATOM 703 N N . PRO A 1 89 ? -24.333 -1.624 8.571 1.00 51.25 89 PRO A N 1
ATOM 704 C CA . PRO A 1 89 ? -24.395 -2.665 7.563 1.00 51.25 89 PRO A CA 1
ATOM 705 C C . PRO A 1 89 ? -23.393 -2.289 6.475 1.00 51.25 89 PRO A C 1
ATOM 707 O O . PRO A 1 89 ? -23.518 -1.244 5.832 1.00 51.25 89 PRO A O 1
ATOM 710 N N . SER A 1 90 ? -22.361 -3.119 6.316 1.00 52.59 90 SER A N 1
ATOM 711 C CA . SER A 1 90 ? -21.499 -3.096 5.143 1.00 52.59 90 SER A CA 1
ATOM 712 C C . SER A 1 90 ? -22.431 -3.136 3.939 1.00 52.59 90 SER A C 1
ATOM 714 O O . SER A 1 90 ? -23.073 -4.155 3.686 1.00 52.59 90 SER A O 1
ATOM 716 N N . GLN A 1 91 ? -22.594 -2.004 3.250 1.00 47.84 91 GLN A N 1
ATOM 717 C CA . GLN A 1 91 ? -23.306 -1.989 1.985 1.00 47.84 91 GLN A CA 1
ATOM 718 C C . GLN A 1 91 ? -22.564 -2.947 1.058 1.00 47.84 91 GLN A C 1
ATOM 720 O O . GLN A 1 91 ? -21.438 -2.684 0.646 1.00 47.84 91 GLN A O 1
ATOM 725 N N . ALA A 1 92 ? -23.209 -4.094 0.862 1.00 45.66 92 ALA A N 1
ATOM 726 C CA . ALA A 1 92 ? -23.070 -5.049 -0.217 1.00 45.66 92 ALA A CA 1
ATOM 727 C C . ALA A 1 92 ? -21.668 -5.135 -0.836 1.00 45.66 92 ALA A C 1
ATOM 729 O O . ALA A 1 92 ? -21.376 -4.522 -1.861 1.00 45.66 92 ALA A O 1
ATOM 730 N N . ARG A 1 93 ? -20.847 -6.045 -0.302 1.00 47.00 93 ARG A N 1
ATOM 731 C CA . ARG A 1 93 ? -20.012 -6.844 -1.201 1.00 47.00 93 ARG A CA 1
ATOM 732 C C . ARG A 1 93 ? -20.965 -7.572 -2.148 1.00 47.00 93 ARG A C 1
ATOM 734 O O . ARG A 1 93 ? -21.750 -8.412 -1.713 1.00 47.00 93 ARG A O 1
ATOM 741 N N . THR A 1 94 ? -20.930 -7.196 -3.420 1.00 44.97 94 THR A N 1
ATOM 742 C CA . THR A 1 94 ? -21.490 -7.959 -4.537 1.00 44.97 94 THR A CA 1
ATOM 743 C C . THR A 1 94 ? -21.146 -9.440 -4.334 1.00 44.97 94 THR A C 1
ATOM 745 O O . THR A 1 94 ? -19.976 -9.731 -4.071 1.00 44.97 94 THR A O 1
ATOM 748 N N . PRO A 1 95 ? -22.112 -10.374 -4.389 1.00 55.72 95 PRO A N 1
ATOM 749 C CA . PRO A 1 95 ? -21.814 -11.785 -4.194 1.00 55.72 95 PRO A CA 1
ATOM 750 C C . PRO A 1 95 ? -20.817 -12.248 -5.259 1.00 55.72 95 PRO A C 1
ATOM 752 O O . PRO A 1 95 ? -21.046 -12.103 -6.460 1.00 55.72 95 PRO A O 1
ATOM 755 N N . GLU A 1 96 ? -19.697 -12.778 -4.785 1.00 54.66 96 GLU A N 1
ATOM 756 C CA . GLU A 1 96 ? -18.689 -13.467 -5.579 1.00 54.66 96 GLU A CA 1
ATOM 757 C C . GLU A 1 96 ? -19.362 -14.631 -6.336 1.00 54.66 96 GLU A C 1
ATOM 759 O O . GLU A 1 96 ? -20.137 -15.384 -5.733 1.00 54.66 96 GLU A O 1
ATOM 764 N N . PRO A 1 97 ? -19.161 -14.772 -7.659 1.00 53.28 97 PRO A N 1
ATOM 765 C CA . PRO A 1 97 ? -19.778 -15.848 -8.418 1.00 53.28 97 PRO A CA 1
ATOM 766 C C . PRO A 1 97 ? -19.197 -17.198 -7.979 1.00 53.28 97 PRO A C 1
ATOM 768 O O . PRO A 1 97 ? -18.024 -17.490 -8.190 1.00 53.28 97 PRO A O 1
ATOM 771 N N . ASP A 1 98 ? -20.055 -18.021 -7.378 1.00 64.50 98 ASP A N 1
ATOM 772 C CA . ASP A 1 98 ? -19.776 -19.396 -6.961 1.00 64.50 98 ASP A CA 1
ATOM 773 C C . ASP A 1 98 ? -19.214 -20.245 -8.128 1.00 64.50 98 ASP A C 1
ATOM 775 O O . ASP A 1 98 ? -19.914 -20.452 -9.128 1.00 64.50 98 ASP A O 1
ATOM 779 N N . PRO A 1 99 ? -17.986 -20.793 -8.023 1.00 59.97 99 PRO A N 1
ATOM 780 C CA . PRO A 1 99 ? -17.399 -21.639 -9.060 1.00 59.97 99 PRO A CA 1
ATOM 781 C C . PRO A 1 99 ? -18.035 -23.040 -9.160 1.00 59.97 99 PRO A C 1
ATOM 783 O O . PRO A 1 99 ? -17.636 -23.822 -10.022 1.00 59.97 99 PRO A O 1
ATOM 786 N N . ARG A 1 100 ? -19.018 -23.398 -8.318 1.00 53.75 100 ARG A N 1
ATOM 787 C CA . ARG A 1 100 ? -19.614 -24.750 -8.276 1.00 53.75 100 ARG A CA 1
ATOM 788 C C . ARG A 1 100 ? -20.932 -24.903 -9.028 1.00 53.75 100 ARG A C 1
ATOM 790 O O . ARG A 1 100 ? -21.526 -25.979 -8.977 1.00 53.75 100 ARG A O 1
ATOM 797 N N . LYS A 1 101 ? -21.388 -23.893 -9.775 1.00 51.66 101 LYS A N 1
ATOM 798 C CA . LYS A 1 101 ? -22.522 -24.075 -10.696 1.00 51.66 101 LYS A CA 1
ATOM 799 C C . LYS A 1 101 ? -22.033 -24.550 -12.070 1.00 51.66 101 LYS A C 1
ATOM 801 O O . LYS A 1 101 ? -21.394 -23.775 -12.785 1.00 51.66 101 LYS A O 1
ATOM 806 N N . PRO A 1 102 ? -22.342 -25.793 -12.488 1.00 51.81 102 PRO A N 1
ATOM 807 C CA . PRO A 1 102 ? -22.043 -26.239 -13.837 1.00 51.81 102 PRO A CA 1
ATOM 808 C C . PRO A 1 102 ? -22.857 -25.392 -14.815 1.00 51.81 102 PRO A C 1
ATOM 810 O O . PRO A 1 102 ? -24.087 -25.379 -14.780 1.00 51.81 102 PRO A O 1
ATOM 813 N N . ARG A 1 103 ? -22.163 -24.667 -15.696 1.00 52.69 103 ARG A N 1
ATOM 814 C CA . ARG A 1 103 ? -22.784 -24.009 -16.847 1.00 52.69 103 ARG A CA 1
ATOM 815 C C . ARG A 1 103 ? -23.390 -25.113 -17.709 1.00 52.69 103 ARG A C 1
ATOM 817 O O . ARG A 1 103 ? -22.663 -25.842 -18.385 1.00 52.69 103 ARG A O 1
ATOM 824 N N . THR A 1 104 ? -24.709 -25.257 -17.664 1.00 53.56 104 THR A N 1
ATOM 825 C CA . THR A 1 104 ? -25.480 -26.060 -18.609 1.00 53.56 104 THR A CA 1
ATOM 826 C C . THR A 1 104 ? -25.172 -25.545 -20.010 1.00 53.56 104 THR A C 1
ATOM 828 O O . THR A 1 104 ? -25.628 -24.485 -20.433 1.00 53.56 104 THR A O 1
ATOM 831 N N . ARG A 1 105 ? -24.317 -26.279 -20.727 1.00 54.12 105 ARG A N 1
ATOM 832 C CA . ARG A 1 105 ? -24.080 -26.059 -22.150 1.00 54.12 105 ARG A CA 1
ATOM 833 C C . ARG A 1 105 ? -25.390 -26.362 -22.866 1.00 54.12 105 ARG A C 1
ATOM 835 O O . ARG A 1 105 ? -25.802 -27.519 -22.928 1.00 54.12 105 ARG A O 1
ATOM 842 N N . HIS A 1 106 ? -26.024 -25.334 -23.417 1.00 44.03 106 HIS A N 1
ATOM 843 C CA . HIS A 1 106 ? -27.037 -25.521 -24.442 1.00 44.03 106 HIS A CA 1
ATOM 844 C C . HIS A 1 106 ? -26.363 -26.159 -25.659 1.00 44.03 106 HIS A C 1
ATOM 846 O O . HIS A 1 106 ? -25.642 -25.527 -26.428 1.00 44.03 106 HIS A O 1
ATOM 852 N N . ARG A 1 107 ? -26.551 -27.475 -25.749 1.00 45.53 107 ARG A N 1
ATOM 853 C CA . ARG A 1 107 ? -26.259 -28.324 -26.894 1.00 45.53 107 ARG A CA 1
ATOM 854 C C . ARG A 1 107 ? -27.209 -27.916 -28.020 1.00 45.53 107 ARG A C 1
ATOM 856 O O . ARG A 1 107 ? -28.381 -28.273 -27.982 1.00 45.53 107 ARG A O 1
ATOM 863 N N . HIS A 1 108 ? -26.701 -27.208 -29.024 1.00 43.78 108 HIS A N 1
ATOM 864 C CA . HIS A 1 108 ? -27.316 -27.213 -30.346 1.00 43.78 108 HIS A CA 1
ATOM 865 C C . HIS A 1 108 ? -26.717 -28.375 -31.133 1.00 43.78 108 HIS A C 1
ATOM 867 O O . HIS A 1 108 ? -25.526 -28.411 -31.432 1.00 43.78 108 HIS A O 1
ATOM 873 N N . THR A 1 109 ? -27.558 -29.370 -31.385 1.00 41.97 109 THR A N 1
ATOM 874 C CA . THR A 1 109 ? -27.321 -30.465 -32.317 1.00 41.97 109 THR A CA 1
ATOM 875 C C . THR A 1 109 ? -27.470 -29.940 -33.741 1.00 41.97 109 THR A C 1
ATOM 877 O O . THR A 1 109 ? -28.556 -29.507 -34.118 1.00 41.97 109 THR A O 1
ATOM 880 N N . ALA A 1 110 ? -26.409 -30.025 -34.535 1.00 46.78 110 ALA A N 1
ATOM 881 C CA . ALA A 1 110 ? -26.510 -30.037 -35.986 1.00 46.78 110 ALA A CA 1
ATOM 882 C C . ALA A 1 110 ? -25.637 -31.178 -36.508 1.00 46.78 110 ALA A C 1
ATOM 884 O O . ALA A 1 110 ? -24.410 -31.129 -36.500 1.00 46.78 110 ALA A O 1
ATOM 885 N N . THR A 1 111 ? -26.340 -32.242 -36.866 1.00 45.00 111 THR A N 1
ATOM 886 C CA . THR A 1 111 ? -25.896 -33.438 -37.565 1.00 45.00 111 THR A CA 1
ATOM 887 C C . THR A 1 111 ? -25.380 -33.064 -38.952 1.00 45.00 111 THR A C 1
ATOM 889 O O . THR A 1 111 ? -26.118 -32.482 -39.741 1.00 45.00 111 THR A O 1
ATOM 892 N N . SER A 1 112 ? -24.149 -33.444 -39.280 1.00 45.19 112 SER A N 1
ATOM 893 C CA . SER A 1 112 ? -23.736 -33.662 -40.667 1.00 45.19 112 SER A CA 1
ATOM 894 C C . SER A 1 112 ? -22.679 -34.753 -40.689 1.00 45.19 112 SER A C 1
ATOM 896 O O . SER A 1 112 ? -21.580 -34.593 -40.165 1.00 45.19 112 SER A O 1
ATOM 898 N N . SER A 1 113 ? -23.085 -35.874 -41.266 1.00 46.22 113 SER A N 1
ATOM 899 C CA . SER A 1 113 ? -22.335 -37.100 -41.475 1.00 46.22 113 SER A CA 1
ATOM 900 C C . SER A 1 113 ? -21.078 -36.900 -42.321 1.00 46.22 113 SER A C 1
ATOM 902 O O . SER A 1 113 ? -21.085 -36.159 -43.300 1.00 46.22 113 SER A O 1
ATOM 904 N N . GLY A 1 114 ? -20.047 -37.670 -41.993 1.00 41.34 114 GLY A N 1
ATOM 905 C CA . GLY A 1 114 ? -18.919 -37.979 -42.864 1.00 41.34 114 GLY A CA 1
ATOM 906 C C . GLY A 1 114 ? -18.099 -39.098 -42.221 1.00 41.34 114 GLY A C 1
ATOM 907 O O . GLY A 1 114 ? -17.472 -38.837 -41.196 1.00 41.34 114 GLY A O 1
ATOM 908 N N . PRO A 1 115 ? -18.149 -40.342 -42.729 1.00 57.62 115 PRO A N 1
ATOM 909 C CA . PRO A 1 115 ? -17.317 -41.427 -42.234 1.00 57.62 115 PRO A CA 1
ATOM 910 C C . PRO A 1 115 ? -16.068 -41.554 -43.110 1.00 57.62 115 PRO A C 1
ATOM 912 O O . PRO A 1 115 ? -16.194 -41.547 -44.330 1.00 57.62 115 PRO A O 1
ATOM 915 N N . ASP A 1 116 ? -14.892 -41.736 -42.512 1.00 48.59 116 ASP A N 1
ATOM 916 C CA . ASP A 1 116 ? -13.988 -42.786 -42.988 1.00 48.59 116 ASP A CA 1
ATOM 917 C C . ASP A 1 116 ? -12.949 -43.167 -41.924 1.00 48.59 116 ASP A C 1
ATOM 919 O O . ASP A 1 116 ? -12.552 -42.362 -41.081 1.00 48.59 116 ASP A O 1
ATOM 923 N N . HIS A 1 117 ? -12.590 -44.441 -41.946 1.00 47.47 117 HIS A N 1
ATOM 924 C CA . HIS A 1 117 ? -11.931 -45.243 -40.923 1.00 47.47 117 HIS A CA 1
ATOM 925 C C . HIS A 1 117 ? -10.434 -44.927 -40.727 1.00 47.47 117 HIS A C 1
ATOM 927 O O . HIS A 1 117 ? -9.705 -44.675 -41.677 1.00 47.47 117 HIS A O 1
ATOM 933 N N . GLY A 1 118 ? -9.918 -45.035 -39.498 1.00 42.41 118 GLY A N 1
ATOM 934 C CA . GLY A 1 118 ? -9.046 -46.171 -39.150 1.00 42.41 118 GLY A CA 1
ATOM 935 C C . GLY A 1 118 ? -7.873 -45.777 -38.226 1.00 42.41 118 GLY A C 1
ATOM 936 O O . GLY A 1 118 ? -7.653 -44.587 -38.033 1.00 42.41 118 GLY A O 1
ATOM 937 N N . PRO A 1 119 ? -7.167 -46.743 -37.602 1.00 54.44 119 PRO A N 1
ATOM 938 C CA . PRO A 1 119 ? -7.018 -46.785 -36.138 1.00 54.44 119 PRO A CA 1
ATOM 939 C C . PRO A 1 119 ? -5.618 -46.468 -35.552 1.00 54.44 119 PRO A C 1
ATOM 941 O O . PRO A 1 119 ? -4.611 -46.458 -36.251 1.00 54.44 119 PRO A O 1
ATOM 944 N N . GLU A 1 120 ? -5.631 -46.250 -34.224 1.00 45.62 120 GLU A N 1
ATOM 945 C CA . GLU A 1 120 ? -4.602 -46.450 -33.164 1.00 45.62 120 GLU A CA 1
ATOM 946 C C . GLU A 1 120 ? -3.642 -47.658 -33.380 1.00 45.62 120 GLU A C 1
ATOM 948 O O . GLU A 1 120 ? -3.939 -48.473 -34.256 1.00 45.62 120 GLU A O 1
ATOM 953 N N . PRO A 1 121 ? -2.606 -47.940 -32.535 1.00 62.91 121 PRO A N 1
ATOM 954 C CA . PRO A 1 121 ? -2.091 -47.252 -31.327 1.00 62.91 121 PRO A CA 1
ATOM 955 C C . PRO A 1 121 ? -0.540 -47.270 -31.176 1.00 62.91 121 PRO A C 1
ATOM 957 O O . PRO A 1 121 ? 0.165 -47.824 -32.013 1.00 62.91 121 PRO A O 1
ATOM 960 N N . ALA A 1 122 ? -0.023 -46.694 -30.076 1.00 46.25 122 ALA A N 1
ATOM 961 C CA . ALA A 1 122 ? 1.125 -47.156 -29.251 1.00 46.25 122 ALA A CA 1
ATOM 962 C C . ALA A 1 122 ? 1.637 -45.957 -28.422 1.00 46.25 122 ALA A C 1
ATOM 964 O O . ALA A 1 122 ? 2.042 -44.948 -28.987 1.00 46.25 122 ALA A O 1
ATOM 965 N N . SER A 1 123 ? 1.459 -45.899 -27.102 1.00 49.09 123 SER A N 1
ATOM 966 C CA . SER A 1 123 ? 2.135 -46.656 -26.030 1.00 49.09 123 SER A CA 1
ATOM 967 C C . SER A 1 123 ? 3.169 -45.787 -25.309 1.00 49.09 123 SER A C 1
ATOM 969 O O . SER A 1 123 ? 4.064 -45.241 -25.937 1.00 49.09 123 SER A O 1
ATOM 971 N N . GLU A 1 124 ? 3.032 -45.784 -23.976 1.00 48.91 124 GLU A N 1
ATOM 972 C CA . GLU A 1 124 ? 4.101 -45.734 -22.961 1.00 48.91 124 GLU A CA 1
ATOM 973 C C . GLU A 1 124 ? 4.932 -44.435 -22.877 1.00 48.91 124 GLU A C 1
ATOM 975 O O . GLU A 1 124 ? 5.494 -43.941 -23.836 1.00 48.91 124 GLU A O 1
ATOM 980 N N . GLY A 1 125 ? 5.081 -43.777 -21.730 1.00 41.75 125 GLY A N 1
ATOM 981 C CA . GLY A 1 125 ? 5.258 -44.310 -20.385 1.00 41.75 125 GLY A CA 1
ATOM 982 C C . GLY A 1 125 ? 6.596 -43.789 -19.833 1.00 41.75 125 GLY A C 1
ATOM 983 O O . GLY A 1 125 ? 7.582 -43.771 -20.563 1.00 41.75 125 GLY A O 1
ATOM 984 N N . ARG A 1 126 ? 6.602 -43.408 -18.543 1.00 49.06 126 ARG A N 1
ATOM 985 C CA . ARG A 1 126 ? 7.699 -42.929 -17.652 1.00 49.06 126 ARG A CA 1
ATOM 986 C C . ARG A 1 126 ? 7.443 -41.484 -17.213 1.00 49.06 126 ARG A C 1
ATOM 988 O O . ARG A 1 126 ? 7.350 -40.589 -18.035 1.00 49.06 126 ARG A O 1
ATOM 995 N N . GLY A 1 127 ? 7.219 -41.193 -15.935 1.00 42.44 127 GLY A N 1
ATOM 996 C CA . GLY A 1 127 ? 7.914 -41.704 -14.752 1.00 42.44 127 GLY A CA 1
ATOM 997 C C . GLY A 1 127 ? 8.970 -40.661 -14.373 1.00 42.44 127 GLY A C 1
ATOM 998 O O . GLY A 1 127 ? 9.864 -40.404 -15.163 1.00 42.44 127 GLY A O 1
ATOM 999 N N . ILE A 1 128 ? 8.779 -39.907 -13.290 1.00 48.72 128 ILE A N 1
ATOM 1000 C CA . ILE A 1 128 ? 9.336 -40.154 -11.944 1.00 48.72 128 ILE A CA 1
ATOM 1001 C C . ILE A 1 128 ? 10.354 -39.039 -11.607 1.00 48.72 128 ILE A C 1
ATOM 1003 O O . ILE A 1 128 ? 11.376 -38.922 -12.266 1.00 48.72 128 ILE A O 1
ATOM 1007 N N . ILE A 1 129 ? 9.979 -38.214 -10.612 1.00 51.78 129 ILE A N 1
ATOM 1008 C CA . ILE A 1 129 ? 10.744 -37.716 -9.442 1.00 51.78 129 ILE A CA 1
ATOM 1009 C C . ILE A 1 129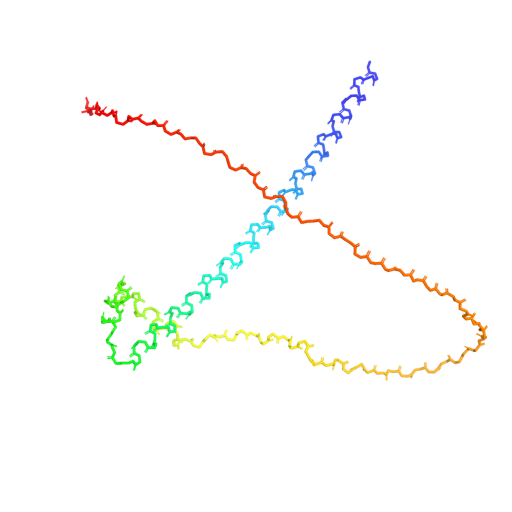 ? 12.222 -37.304 -9.661 1.00 51.78 129 ILE A C 1
ATOM 1011 O O . ILE A 1 129 ? 13.026 -38.156 -10.003 1.00 51.78 129 ILE A O 1
ATOM 1015 N N . ASP A 1 130 ? 12.614 -36.060 -9.329 1.00 50.03 130 ASP A N 1
ATOM 1016 C CA . ASP A 1 130 ? 13.463 -35.805 -8.141 1.00 50.03 130 ASP A CA 1
ATOM 1017 C C . ASP A 1 130 ? 13.743 -34.316 -7.838 1.00 50.03 130 ASP A C 1
ATOM 1019 O O . ASP A 1 130 ? 14.222 -33.546 -8.666 1.00 50.03 130 ASP A O 1
ATOM 1023 N N . SER A 1 131 ? 13.444 -33.958 -6.588 1.00 51.25 131 SER A N 1
ATOM 1024 C CA . SER A 1 131 ? 14.255 -33.202 -5.629 1.00 51.25 131 SER A CA 1
ATOM 1025 C C . SER A 1 131 ? 15.331 -32.220 -6.111 1.00 51.25 131 SER A C 1
ATOM 1027 O O . SER A 1 131 ? 16.369 -32.620 -6.634 1.00 51.25 131 SER A O 1
ATOM 1029 N N . ARG A 1 132 ? 15.211 -30.960 -5.664 1.00 53.84 132 ARG A N 1
ATOM 1030 C CA . ARG A 1 132 ? 16.264 -30.271 -4.885 1.00 53.84 132 ARG A CA 1
ATOM 1031 C C . ARG A 1 132 ? 15.710 -29.020 -4.202 1.00 53.84 132 ARG A C 1
ATOM 1033 O O . ARG A 1 132 ? 15.122 -28.153 -4.837 1.00 53.84 132 ARG A O 1
ATOM 1040 N N . GLY A 1 133 ? 15.873 -29.010 -2.883 1.00 45.94 133 GLY A N 1
ATOM 1041 C CA . GLY A 1 133 ? 15.358 -28.022 -1.948 1.00 45.94 133 GLY A CA 1
ATOM 1042 C C . GLY A 1 133 ? 16.212 -26.751 -1.794 1.00 45.94 133 GLY A C 1
ATOM 1043 O O . GLY A 1 133 ? 17.010 -26.419 -2.670 1.00 45.94 133 GLY A O 1
ATOM 1044 N N . PRO A 1 134 ? 16.011 -26.027 -0.677 1.00 52.94 134 PRO A N 1
ATOM 1045 C CA . PRO A 1 134 ? 16.307 -24.607 -0.533 1.00 52.94 134 PRO A CA 1
ATOM 1046 C C . PRO A 1 134 ? 17.740 -24.347 -0.060 1.00 52.94 134 PRO A C 1
ATOM 1048 O O . PRO A 1 134 ? 18.229 -24.992 0.867 1.00 52.94 134 PRO A O 1
ATOM 1051 N N . THR A 1 135 ? 18.398 -23.337 -0.627 1.00 60.72 135 THR A N 1
ATOM 1052 C CA . THR A 1 135 ? 19.633 -22.780 -0.061 1.00 60.72 135 THR A CA 1
ATOM 1053 C C . THR A 1 135 ? 19.288 -21.654 0.905 1.00 60.72 135 THR A C 1
ATOM 1055 O O . THR A 1 135 ? 19.081 -20.509 0.509 1.00 60.72 135 THR A O 1
ATOM 1058 N N . ALA A 1 136 ? 19.221 -22.004 2.185 1.00 52.72 136 ALA A N 1
ATOM 1059 C CA . ALA A 1 136 ? 19.393 -21.061 3.277 1.00 52.72 136 ALA A CA 1
ATOM 1060 C C . ALA A 1 136 ? 20.880 -20.692 3.443 1.00 52.72 136 ALA A C 1
ATOM 1062 O O . ALA A 1 136 ? 21.755 -21.495 3.115 1.00 52.72 136 ALA A O 1
ATOM 1063 N N . ARG A 1 137 ? 21.103 -19.546 4.108 1.00 47.78 137 ARG A N 1
ATOM 1064 C CA . ARG A 1 137 ? 22.284 -19.174 4.917 1.00 47.78 137 ARG A CA 1
ATOM 1065 C C . ARG A 1 137 ? 23.367 -18.326 4.233 1.00 47.78 137 ARG A C 1
ATOM 1067 O O . ARG A 1 137 ? 24.193 -18.842 3.494 1.00 47.78 137 ARG A O 1
ATOM 1074 N N . ALA A 1 138 ? 23.443 -17.054 4.635 1.00 52.84 138 ALA A N 1
ATOM 1075 C CA . ALA A 1 138 ? 24.523 -16.559 5.501 1.00 52.84 138 ALA A CA 1
ATOM 1076 C C . ALA A 1 138 ? 24.287 -15.080 5.869 1.00 52.84 138 ALA A C 1
ATOM 1078 O O . ALA A 1 138 ? 24.565 -14.184 5.079 1.00 52.84 138 ALA A O 1
ATOM 1079 N N . GLU A 1 139 ? 23.808 -14.837 7.090 1.00 57.19 139 GLU A N 1
ATOM 1080 C CA . GLU A 1 139 ? 24.106 -13.598 7.811 1.00 57.19 139 GLU A CA 1
ATOM 1081 C C . GLU A 1 139 ? 25.537 -13.680 8.359 1.00 57.19 139 GLU A C 1
ATOM 1083 O O . GLU A 1 139 ? 25.893 -14.691 8.976 1.00 57.19 139 GLU A O 1
ATOM 1088 N N . PRO A 1 140 ? 26.344 -12.623 8.202 1.00 64.81 140 PRO A N 1
ATOM 1089 C CA . PRO A 1 140 ? 27.420 -12.328 9.129 1.00 64.81 140 PRO A CA 1
ATOM 1090 C C . PRO A 1 140 ? 27.017 -11.192 10.078 1.00 64.81 140 PRO A C 1
ATOM 1092 O O . PRO A 1 140 ? 26.964 -10.018 9.719 1.00 64.81 140 PRO A O 1
ATOM 1095 N N . SER A 1 141 ? 26.783 -11.601 11.322 1.00 60.78 141 SER A N 1
ATOM 1096 C CA . SER A 1 141 ? 26.915 -10.806 12.539 1.00 60.78 141 SER A CA 1
ATOM 1097 C C . SER A 1 141 ? 28.374 -10.367 12.733 1.00 60.78 141 SER A C 1
ATOM 1099 O O . SER A 1 141 ? 29.256 -11.217 12.839 1.00 60.78 141 SER A O 1
ATOM 1101 N N . ALA A 1 142 ? 28.611 -9.062 12.840 1.00 60.47 142 ALA A N 1
ATOM 1102 C CA . ALA A 1 142 ? 29.770 -8.439 13.491 1.00 60.47 142 ALA A CA 1
ATOM 1103 C C . ALA A 1 142 ? 29.340 -7.003 13.836 1.00 60.47 142 ALA A C 1
ATOM 1105 O O . ALA A 1 142 ? 28.938 -6.259 12.948 1.00 60.47 142 ALA A O 1
ATOM 1106 N N . GLY A 1 143 ? 29.171 -6.646 15.106 1.00 52.47 143 GLY A N 1
ATOM 1107 C CA . GLY A 1 143 ? 30.267 -6.272 16.007 1.00 52.47 143 GLY A CA 1
ATOM 1108 C C . GLY A 1 143 ? 30.206 -4.746 16.161 1.00 52.47 143 GLY A C 1
ATOM 1109 O O . GLY A 1 143 ? 30.354 -4.024 15.186 1.00 52.47 143 GLY A O 1
ATOM 1110 N N . GLU A 1 144 ? 29.660 -4.251 17.268 1.00 46.44 144 GLU A N 1
ATOM 1111 C CA . GLU A 1 144 ? 30.433 -3.774 18.427 1.00 46.44 144 GLU A CA 1
ATOM 1112 C C . GLU A 1 144 ? 31.218 -2.474 18.180 1.00 46.44 144 GLU A C 1
ATOM 1114 O O . GLU A 1 144 ? 32.069 -2.382 17.301 1.00 46.44 144 GLU A O 1
ATOM 1119 N N . GLY A 1 145 ? 30.960 -1.495 19.053 1.00 51.44 145 GLY A N 1
ATOM 1120 C CA . GLY A 1 145 ? 31.683 -0.228 19.186 1.00 51.44 145 GLY A CA 1
ATOM 1121 C C . GLY A 1 145 ? 30.717 0.952 19.052 1.00 51.44 145 GLY A C 1
ATOM 1122 O O . GLY A 1 145 ? 30.194 1.193 17.977 1.00 51.44 145 GLY A O 1
ATOM 1123 N N . GLY A 1 146 ? 30.349 1.708 20.084 1.00 43.94 146 GLY A N 1
ATOM 1124 C CA . GLY A 1 146 ? 31.105 2.095 21.272 1.00 43.94 146 GLY A CA 1
ATOM 1125 C C . GLY A 1 146 ? 31.316 3.616 21.231 1.00 43.94 146 GLY A C 1
ATOM 1126 O O . GLY A 1 146 ? 31.792 4.133 20.228 1.00 43.94 146 GLY A O 1
ATOM 1127 N N . GLY A 1 147 ? 30.964 4.317 22.317 1.00 53.88 147 GLY A N 1
ATOM 1128 C CA . GLY A 1 147 ? 31.181 5.765 22.506 1.00 53.88 147 GLY A CA 1
ATOM 1129 C C . GLY A 1 147 ? 29.901 6.577 22.286 1.00 53.88 147 GLY A C 1
ATOM 1130 O O . GLY A 1 147 ? 29.533 6.845 21.154 1.00 53.88 147 GLY A O 1
ATOM 1131 N N . ILE A 1 148 ? 29.086 6.927 23.288 1.00 54.94 148 ILE A N 1
ATOM 1132 C CA . ILE A 1 148 ? 29.374 7.814 24.433 1.00 54.94 148 ILE A CA 1
ATOM 1133 C C . ILE A 1 148 ? 30.464 8.858 24.150 1.00 54.94 148 ILE A C 1
ATOM 1135 O O . ILE A 1 148 ? 31.647 8.543 24.112 1.00 54.94 148 ILE A O 1
ATOM 1139 N N . GLY A 1 149 ? 30.042 10.113 23.999 1.00 53.19 149 GLY A N 1
ATOM 1140 C CA . GLY A 1 149 ? 30.907 11.284 23.847 1.00 53.19 149 GLY A CA 1
ATOM 1141 C C . GLY A 1 149 ? 30.073 12.476 23.380 1.00 53.19 149 GLY A C 1
ATOM 1142 O O . GLY A 1 149 ? 29.923 12.698 22.190 1.00 53.19 149 GLY A O 1
ATOM 1143 N N . ALA A 1 150 ? 29.284 13.064 24.275 1.00 54.81 150 ALA A N 1
ATOM 1144 C CA . ALA A 1 150 ? 29.666 14.254 25.036 1.00 54.81 150 ALA A CA 1
ATOM 1145 C C . ALA A 1 150 ? 29.472 15.552 24.233 1.00 54.81 150 ALA A C 1
ATOM 1147 O O . ALA A 1 150 ? 30.207 15.862 23.304 1.00 54.81 150 ALA A O 1
ATOM 1148 N N . SER A 1 151 ? 28.449 16.289 24.664 1.00 58.28 151 SER A N 1
ATOM 1149 C CA . SER A 1 151 ? 28.444 17.731 24.894 1.00 58.28 151 SER A CA 1
ATOM 1150 C C . SER A 1 151 ? 29.373 18.599 24.045 1.00 58.28 151 SER A C 1
ATOM 1152 O O . SER A 1 151 ? 30.582 18.648 24.269 1.00 58.28 151 SER A O 1
ATOM 1154 N N . ARG A 1 152 ? 28.768 19.491 23.258 1.00 57.81 152 ARG A N 1
ATOM 1155 C CA . ARG A 1 152 ? 29.174 20.895 23.319 1.00 57.81 152 ARG A CA 1
ATOM 1156 C C . ARG A 1 152 ? 27.986 21.811 23.052 1.00 57.81 152 ARG A C 1
ATOM 1158 O O . ARG A 1 152 ? 27.264 21.643 22.076 1.00 57.81 152 ARG A O 1
ATOM 1165 N N . GLU A 1 153 ? 27.782 22.690 24.022 1.00 57.97 153 GLU A N 1
ATOM 1166 C CA . GLU A 1 153 ? 26.700 23.656 24.162 1.00 57.97 153 GLU A CA 1
ATOM 1167 C C . GLU A 1 153 ? 26.587 24.670 23.011 1.00 57.97 153 GLU A C 1
ATOM 1169 O O . GLU A 1 153 ? 27.557 24.897 22.283 1.00 57.97 153 GLU A O 1
ATOM 1174 N N . PRO A 1 154 ? 25.409 25.310 22.894 1.00 72.25 154 PRO A N 1
ATOM 1175 C CA . PRO A 1 154 ? 25.146 26.434 22.006 1.00 72.25 154 PRO A CA 1
ATOM 1176 C C . PRO A 1 154 ? 25.449 27.791 22.667 1.00 72.25 154 PRO A C 1
ATOM 1178 O O . PRO A 1 154 ? 25.278 27.933 23.877 1.00 72.25 154 PRO A O 1
ATOM 1181 N N . ALA A 1 155 ? 25.813 28.779 21.843 1.00 62.44 155 ALA A N 1
ATOM 1182 C CA . ALA A 1 155 ? 25.368 30.187 21.840 1.00 62.44 155 ALA A CA 1
ATOM 1183 C C . ALA A 1 155 ? 26.378 31.050 21.073 1.00 62.44 155 ALA A C 1
ATOM 1185 O O . ALA A 1 155 ? 27.562 31.084 21.479 1.00 62.44 155 ALA A O 1
#

pLDDT: mean 75.59, std 21.92, range [41.34, 98.75]

Secondary structure (DSSP, 8-state):
-HHHHHHHHHHHHHHHHHHHHHHHHHHHHHHHHHHHHHHHHHHHHHHHHHHHHHHHHHHHTT--HHHHHHHTTS-HHHHHHHHHHHTS----------TTS------------------------------------------------------

Radius of gyration: 33.77 Å; chains: 1; bounding box: 62×77×74 Å

Foldseek 3Di:
DVVVVVVVVVVVVVVVVVVVVVVVVVVVVVVVVVVVVVVVVVVVVVVLQVQLVVLLVVVVVVDDLVRSCVVVVHDSVVSVVSPVVNVDPPPDPDDDDDPPDPDPPPDDDDDDDDDDDDDDDDDDDDDDDDDDDDDDDDDDDDDDDDDDDDDDDDD

Organism: NCBI:txid2951408

Sequence (155 aa):
MKARVREFHRAWAAIALVRTNCDRDIADLEQKIAEIRAQAAAEIDNHNRVQAAAAAAIRAQRYTEEEVADLLDITVKQARQLITRDNRPSQARTPEPDPRKPRTRHRHTATSSGPDHGPEPASEGRGIIDSRGPTARAEPSAGEGGGIGASREPA